Protein AF-A0A6C0IBS5-F1 (afdb_monomer_lite)

Foldseek 3Di:
DDDLPPPPPVLLVVLLQLLLVCLVPVVSLVVQLVVLVVCAVVQWDDPPVVRDIDHHDDPVSSVSSNVSSPNSNVVNNVVVVVVVD

Secondary structure (DSSP, 8-state):
---S-SSHHHHHHHHHHHHHHHTT-HHHHHHHHHHHHHHHHHTEEEEGGGTEEEE---HHHHHHHHHHHHHHHHHHHHHHHHTT-

Organism: NCBI:txid1070528

Structure (mmCIF, N/CA/C/O backbone):
data_AF-A0A6C0IBS5-F1
#
_entry.id   AF-A0A6C0IBS5-F1
#
loop_
_atom_site.group_PDB
_atom_site.id
_atom_site.type_symbol
_atom_site.label_atom_id
_atom_site.label_alt_id
_atom_site.label_comp_id
_atom_site.label_asym_id
_atom_site.label_entity_id
_atom_site.label_seq_id
_atom_site.pdbx_PDB_ins_code
_atom_site.Cartn_x
_atom_site.Cartn_y
_atom_site.Cartn_z
_atom_site.occupancy
_atom_site.B_iso_or_equiv
_atom_site.auth_seq_id
_atom_site.auth_comp_id
_atom_site.auth_asym_id
_atom_site.auth_atom_id
_atom_site.pdbx_PDB_model_num
ATOM 1 N N . MET A 1 1 ? -0.80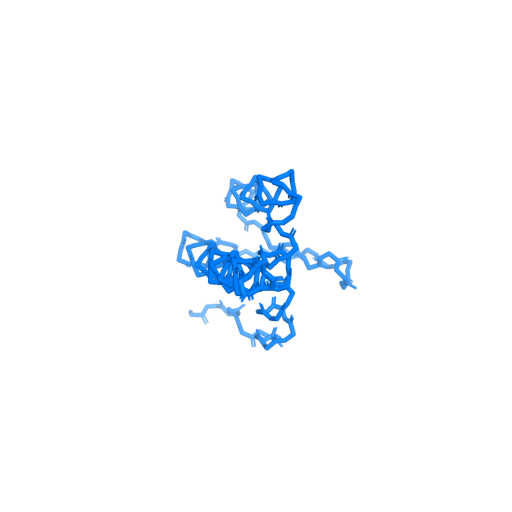9 0.264 23.280 1.00 36.66 1 MET A N 1
ATOM 2 C CA . MET A 1 1 ? 0.137 -0.012 22.173 1.00 36.66 1 MET A CA 1
ATOM 3 C C . MET A 1 1 ? -0.310 -1.280 21.450 1.00 36.66 1 MET A C 1
ATOM 5 O O . MET A 1 1 ? 0.255 -2.344 21.654 1.00 36.66 1 MET A O 1
ATOM 9 N N . GLY A 1 2 ? -1.423 -1.201 20.717 1.00 40.81 2 GLY A N 1
ATOM 10 C CA . GLY A 1 2 ? -2.160 -2.385 20.272 1.00 40.81 2 GLY A CA 1
ATOM 11 C C . GLY A 1 2 ? -1.639 -2.972 18.962 1.00 40.81 2 GLY A C 1
ATOM 12 O O . GLY A 1 2 ? -1.662 -2.295 17.947 1.00 40.81 2 GLY A O 1
ATOM 13 N N . VAL A 1 3 ? -1.227 -4.243 18.994 1.00 47.84 3 VAL A N 1
ATOM 14 C CA . VAL A 1 3 ? -1.390 -5.240 17.914 1.00 47.84 3 VAL A CA 1
ATOM 15 C C . VAL A 1 3 ? -0.997 -4.780 16.496 1.00 47.84 3 VAL A C 1
ATOM 17 O O . VAL A 1 3 ? -1.669 -5.141 15.538 1.00 47.84 3 VAL A O 1
ATOM 20 N N . ILE A 1 4 ? 0.059 -3.985 16.299 1.00 53.62 4 ILE A N 1
ATOM 21 C CA . ILE A 1 4 ? 0.534 -3.612 14.944 1.00 53.62 4 ILE A CA 1
ATOM 22 C C . ILE A 1 4 ? 1.219 -4.808 14.239 1.00 53.62 4 ILE A C 1
ATOM 24 O O . ILE A 1 4 ? 1.271 -4.854 13.014 1.00 53.62 4 ILE A O 1
ATOM 28 N N . TYR A 1 5 ? 1.674 -5.812 14.995 1.00 52.34 5 TYR A N 1
ATOM 29 C CA . TYR A 1 5 ? 2.765 -6.705 14.583 1.00 52.34 5 TYR A CA 1
ATOM 30 C C . TYR A 1 5 ? 2.462 -8.203 14.674 1.00 52.34 5 TYR A C 1
ATOM 32 O O . TYR A 1 5 ? 3.377 -8.983 14.891 1.00 52.34 5 TYR A O 1
ATOM 40 N N . ASP A 1 6 ? 1.213 -8.647 14.542 1.00 55.84 6 ASP A N 1
ATOM 41 C CA . ASP A 1 6 ? 0.951 -10.083 14.744 1.00 55.84 6 ASP A CA 1
ATOM 42 C C . ASP A 1 6 ? 1.507 -10.963 13.604 1.00 55.84 6 ASP A C 1
ATOM 44 O O . ASP A 1 6 ? 1.728 -12.151 13.816 1.00 55.84 6 ASP A O 1
ATOM 48 N N . LYS A 1 7 ? 1.772 -10.383 12.416 1.00 60.56 7 LYS A N 1
ATOM 49 C CA . LYS A 1 7 ? 2.432 -11.030 11.255 1.00 60.56 7 LYS A CA 1
ATOM 50 C C . LYS A 1 7 ? 3.146 -10.008 10.344 1.00 60.56 7 LYS A C 1
ATOM 52 O O . LYS A 1 7 ? 2.661 -9.720 9.245 1.00 60.56 7 LYS A O 1
ATOM 57 N N . PRO A 1 8 ? 4.240 -9.373 10.794 1.00 66.25 8 PRO A N 1
ATOM 58 C CA . PRO A 1 8 ? 4.765 -8.187 10.134 1.00 66.25 8 PRO A CA 1
ATOM 59 C C . PRO A 1 8 ? 5.430 -8.483 8.788 1.00 66.25 8 PRO A C 1
ATOM 61 O O . PRO A 1 8 ? 5.263 -7.695 7.864 1.00 66.25 8 PRO A O 1
ATOM 64 N N . GLU A 1 9 ? 6.122 -9.608 8.619 1.00 73.31 9 GLU A N 1
ATOM 65 C CA . GLU A 1 9 ? 6.972 -9.843 7.447 1.00 73.31 9 GLU A CA 1
ATOM 66 C C . GLU A 1 9 ? 6.158 -10.211 6.208 1.00 73.31 9 GLU A C 1
ATOM 68 O O . GLU A 1 9 ? 6.262 -9.540 5.185 1.00 73.31 9 GLU A O 1
ATOM 73 N N . ILE A 1 10 ? 5.301 -11.235 6.292 1.00 79.44 10 ILE A N 1
ATOM 74 C CA . ILE A 1 10 ? 4.495 -11.691 5.145 1.00 79.44 10 ILE A CA 1
ATOM 75 C C . ILE A 1 10 ? 3.549 -10.580 4.686 1.00 79.44 10 ILE A C 1
ATOM 77 O O . ILE A 1 10 ? 3.422 -10.324 3.490 1.00 79.44 10 ILE A O 1
ATOM 81 N N . TYR A 1 11 ? 2.924 -9.873 5.631 1.00 80.31 11 TYR A N 1
ATOM 82 C CA . TYR A 1 11 ? 2.035 -8.764 5.303 1.00 80.31 11 TYR A CA 1
ATOM 83 C C . TYR A 1 11 ? 2.802 -7.623 4.626 1.00 80.31 11 TYR A C 1
ATOM 85 O O . TYR A 1 11 ? 2.343 -7.101 3.614 1.00 80.31 11 TYR A O 1
ATOM 93 N N . THR A 1 12 ? 4.000 -7.285 5.108 1.00 88.12 12 THR A N 1
ATOM 94 C CA . THR A 1 12 ? 4.874 -6.287 4.467 1.00 88.12 12 THR A CA 1
ATOM 95 C C . THR A 1 12 ? 5.291 -6.715 3.059 1.00 88.12 12 THR A C 1
ATOM 97 O O . THR A 1 12 ? 5.180 -5.933 2.115 1.00 88.12 12 THR A O 1
ATOM 100 N N . LEU A 1 13 ? 5.698 -7.976 2.881 1.00 90.31 13 LEU A N 1
ATOM 101 C CA . LEU A 1 13 ? 6.074 -8.528 1.576 1.00 90.31 13 LEU A CA 1
ATOM 102 C C . LEU A 1 13 ? 4.920 -8.476 0.575 1.00 90.31 13 LEU A C 1
ATOM 104 O O . LEU A 1 13 ? 5.147 -8.184 -0.595 1.00 90.31 13 LEU A O 1
ATOM 108 N N . ILE A 1 14 ? 3.684 -8.698 1.025 1.00 91.06 14 ILE A N 1
ATOM 109 C CA . ILE A 1 14 ? 2.491 -8.546 0.189 1.00 91.06 14 ILE A CA 1
ATOM 110 C C . ILE A 1 14 ? 2.352 -7.095 -0.295 1.00 91.06 14 ILE A C 1
ATOM 112 O O . ILE A 1 14 ? 2.165 -6.880 -1.490 1.00 91.06 14 ILE A O 1
ATOM 116 N N . HIS A 1 15 ? 2.483 -6.092 0.581 1.00 93.31 15 HIS A N 1
ATOM 117 C CA . HIS A 1 15 ? 2.369 -4.678 0.187 1.00 93.31 15 HIS A CA 1
ATOM 118 C C . HIS A 1 15 ? 3.460 -4.274 -0.802 1.00 93.31 15 HIS A C 1
ATOM 120 O O . HIS A 1 15 ? 3.163 -3.672 -1.836 1.00 93.31 15 HIS A O 1
ATOM 126 N N . ILE A 1 16 ? 4.703 -4.671 -0.523 1.00 95.88 16 ILE A N 1
ATOM 127 C CA . ILE A 1 16 ? 5.837 -4.457 -1.425 1.00 95.88 16 ILE A CA 1
ATOM 128 C C . ILE A 1 16 ? 5.584 -5.164 -2.765 1.00 95.88 16 ILE A C 1
ATOM 130 O O . ILE A 1 16 ? 5.767 -4.563 -3.820 1.00 95.88 16 ILE A O 1
ATOM 134 N N . GLY A 1 17 ? 5.107 -6.409 -2.753 1.00 95.94 17 GLY A N 1
ATOM 135 C CA . GLY A 1 17 ? 4.799 -7.181 -3.958 1.00 95.94 17 GLY A CA 1
ATOM 136 C C . GLY A 1 17 ? 3.707 -6.538 -4.816 1.00 95.94 17 GLY A C 1
ATOM 137 O O . GLY A 1 17 ? 3.888 -6.366 -6.020 1.00 95.94 17 GLY A O 1
ATOM 138 N N . PHE A 1 18 ? 2.598 -6.105 -4.210 1.00 95.88 18 PHE A N 1
ATOM 139 C CA . PHE A 1 18 ? 1.545 -5.376 -4.922 1.00 95.88 18 PHE A CA 1
ATOM 140 C C . PHE A 1 18 ? 2.042 -4.038 -5.474 1.00 95.88 18 PHE A C 1
ATOM 142 O O . PHE A 1 18 ? 1.727 -3.691 -6.614 1.00 95.88 18 PHE A O 1
ATOM 149 N N . GLY A 1 19 ? 2.855 -3.312 -4.703 1.00 97.25 19 GLY A N 1
ATOM 150 C CA . GLY A 1 19 ? 3.539 -2.111 -5.167 1.00 97.25 19 GLY A CA 1
ATOM 151 C C . GLY A 1 19 ? 4.385 -2.384 -6.408 1.00 97.25 19 GLY A C 1
ATOM 152 O O . GLY A 1 19 ? 4.232 -1.705 -7.424 1.00 97.25 19 GLY A O 1
ATOM 153 N N . PHE A 1 20 ? 5.221 -3.423 -6.352 1.00 98.25 20 PHE A N 1
ATOM 154 C CA . PHE A 1 20 ? 6.078 -3.857 -7.454 1.00 98.25 20 PHE A CA 1
ATOM 155 C C . PHE A 1 20 ? 5.259 -4.157 -8.710 1.00 98.25 20 PHE A C 1
ATOM 157 O O . PHE A 1 20 ? 5.520 -3.572 -9.760 1.00 98.25 20 PHE A O 1
ATOM 164 N N . LEU A 1 21 ? 4.206 -4.974 -8.603 1.00 97.75 21 LEU A N 1
ATOM 165 C CA . LEU A 1 21 ? 3.292 -5.254 -9.719 1.00 97.75 21 LEU A CA 1
ATOM 166 C C . LEU A 1 21 ? 2.602 -3.982 -10.245 1.00 97.75 21 LEU A C 1
ATOM 168 O O . LEU A 1 21 ? 2.372 -3.848 -11.451 1.00 97.75 21 LEU A O 1
ATOM 172 N N . GLY A 1 22 ? 2.350 -3.006 -9.370 1.00 97.50 22 GLY A N 1
ATOM 173 C CA . GLY A 1 22 ? 1.844 -1.679 -9.716 1.00 97.50 22 GLY A CA 1
ATOM 174 C C . GLY A 1 22 ? 2.707 -0.919 -10.733 1.00 97.50 22 GLY A C 1
ATOM 175 O O . GLY A 1 22 ? 2.189 -0.071 -11.462 1.00 97.50 22 GLY A O 1
ATOM 176 N N . ALA A 1 23 ? 3.999 -1.242 -10.867 1.00 97.25 23 ALA A N 1
ATOM 177 C CA . ALA A 1 23 ? 4.875 -0.635 -11.874 1.00 97.25 23 ALA A CA 1
ATOM 178 C C . ALA A 1 23 ? 4.520 -1.030 -13.325 1.00 97.25 23 ALA A C 1
ATOM 180 O O . ALA A 1 23 ? 4.869 -0.299 -14.270 1.00 97.25 23 ALA A O 1
ATOM 181 N N . TRP A 1 24 ? 3.803 -2.146 -13.500 1.00 97.44 24 TRP A N 1
ATOM 182 C CA . TRP A 1 24 ? 3.220 -2.600 -14.768 1.00 97.44 24 TRP A CA 1
ATOM 183 C C . TRP A 1 24 ? 1.719 -2.323 -14.843 1.00 97.44 24 TRP A C 1
ATOM 185 O O . TRP A 1 24 ? 1.226 -1.953 -15.906 1.00 97.44 24 TRP A O 1
ATOM 195 N N . TYR A 1 25 ? 1.015 -2.429 -13.717 1.00 97.12 25 TYR A N 1
ATOM 196 C CA . TYR A 1 25 ? -0.440 -2.351 -13.649 1.00 97.12 25 TYR A CA 1
ATOM 197 C C . TYR A 1 25 ? -0.891 -1.263 -12.666 1.00 97.12 25 TYR A C 1
ATOM 199 O O . TYR A 1 25 ? -1.157 -1.538 -11.500 1.00 97.12 25 TYR A O 1
ATOM 207 N N . LEU A 1 26 ? -1.012 -0.013 -13.127 1.00 95.62 26 LEU A N 1
ATOM 208 C CA . LEU A 1 26 ? -1.336 1.132 -12.254 1.00 95.62 26 LEU A CA 1
ATOM 209 C C . LEU A 1 26 ? -2.654 0.982 -11.478 1.00 95.62 26 LEU A C 1
ATOM 211 O O . LEU A 1 26 ? -2.788 1.536 -10.390 1.00 95.62 26 LEU A O 1
ATOM 215 N N . TRP A 1 27 ? -3.610 0.209 -11.994 1.00 96.75 27 TRP A N 1
ATOM 216 C CA . TRP A 1 27 ? -4.854 -0.079 -11.281 1.00 96.75 27 TRP A CA 1
ATOM 217 C C . TRP A 1 27 ? -4.616 -0.837 -9.962 1.00 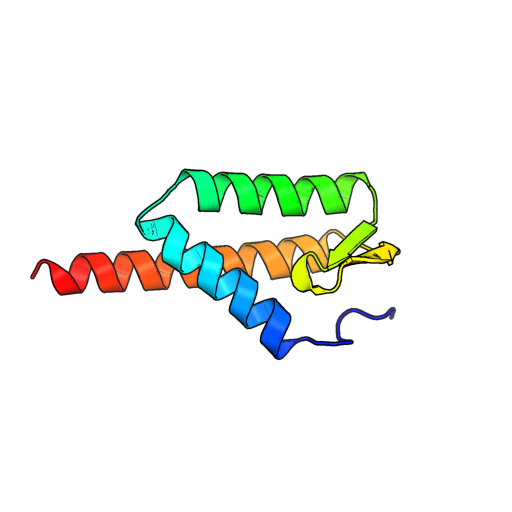96.75 27 TRP A C 1
ATOM 219 O O . TRP A 1 27 ? -5.357 -0.609 -9.010 1.00 96.75 27 TRP A O 1
ATOM 229 N N . LEU A 1 28 ? -3.559 -1.658 -9.857 1.00 95.31 28 LEU A N 1
ATOM 230 C CA . LEU A 1 28 ? -3.157 -2.291 -8.594 1.00 95.31 28 LEU A CA 1
ATOM 231 C C . LEU A 1 28 ? -2.656 -1.252 -7.589 1.00 95.31 28 LEU A C 1
ATOM 233 O O . LEU A 1 28 ? -3.015 -1.318 -6.418 1.00 95.31 28 LEU A O 1
ATOM 237 N N . LEU A 1 29 ? -1.875 -0.266 -8.042 1.00 95.00 29 LEU A N 1
ATOM 238 C CA . LEU A 1 29 ? -1.388 0.814 -7.181 1.00 95.00 29 LEU A CA 1
ATOM 239 C C . LEU A 1 2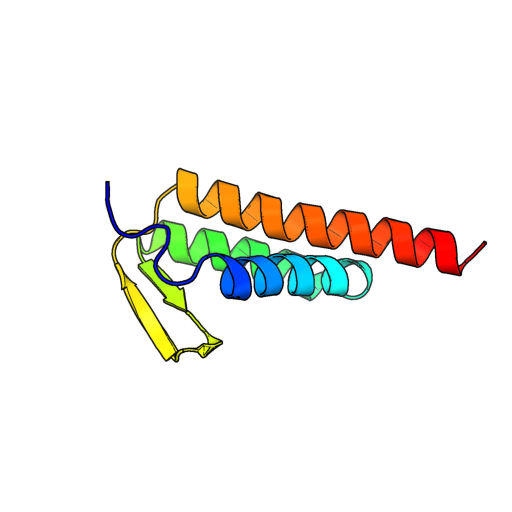9 ? -2.557 1.636 -6.623 1.00 95.00 29 LEU A C 1
ATOM 241 O O . LEU A 1 29 ? -2.661 1.813 -5.410 1.00 95.00 29 LEU A O 1
ATOM 245 N N . TYR A 1 30 ? -3.464 2.096 -7.490 1.00 96.31 30 TYR A N 1
ATOM 246 C CA . TYR A 1 30 ? -4.641 2.854 -7.057 1.00 96.31 30 TYR A CA 1
ATOM 247 C C . TYR A 1 30 ? -5.574 2.022 -6.175 1.00 96.31 30 TYR A C 1
ATOM 249 O O . TYR A 1 30 ? -6.064 2.527 -5.167 1.00 96.31 30 TYR A O 1
ATOM 257 N N . GLY A 1 31 ? -5.771 0.743 -6.509 1.00 95.56 31 GLY A N 1
ATOM 258 C CA . GLY A 1 31 ? -6.554 -0.190 -5.704 1.00 95.56 31 GLY A CA 1
ATOM 259 C C . GLY A 1 31 ? -5.986 -0.358 -4.297 1.00 95.56 31 GLY A C 1
ATOM 260 O O . GLY A 1 31 ? -6.731 -0.260 -3.326 1.00 95.56 31 GLY A O 1
ATOM 261 N N . MET A 1 32 ? -4.666 -0.520 -4.165 1.00 95.00 32 MET A N 1
ATOM 262 C CA . MET A 1 32 ? -4.008 -0.620 -2.859 1.00 95.00 32 MET A CA 1
ATOM 263 C C . MET A 1 32 ? -4.121 0.671 -2.051 1.00 95.00 32 MET A C 1
ATOM 265 O O . MET A 1 32 ? -4.399 0.610 -0.856 1.00 95.00 32 MET A O 1
ATOM 269 N N . ILE A 1 33 ? -3.959 1.836 -2.682 1.00 96.25 33 ILE A N 1
ATOM 270 C CA . ILE A 1 33 ? -4.141 3.127 -2.004 1.00 96.25 33 ILE A CA 1
ATOM 271 C C . ILE A 1 33 ? -5.579 3.246 -1.481 1.00 96.25 33 ILE A C 1
ATOM 273 O O . ILE A 1 33 ? -5.781 3.484 -0.290 1.00 96.25 33 ILE A O 1
ATOM 277 N N . ALA A 1 34 ? -6.576 3.014 -2.339 1.00 96.81 34 ALA A N 1
ATOM 278 C CA . ALA A 1 34 ? -7.986 3.060 -1.957 1.00 96.81 34 ALA A CA 1
ATOM 279 C C . ALA A 1 34 ? -8.309 2.064 -0.830 1.00 96.81 34 ALA A C 1
ATOM 281 O O . ALA A 1 34 ? -9.012 2.406 0.118 1.00 96.81 34 ALA A O 1
ATOM 282 N N . TYR A 1 35 ? -7.741 0.859 -0.889 1.00 93.81 35 TYR A N 1
ATOM 283 C CA . TYR A 1 35 ? -7.895 -0.178 0.127 1.00 93.81 35 TYR A CA 1
ATOM 284 C C . TYR A 1 35 ? -7.350 0.236 1.504 1.00 93.81 35 TYR A C 1
ATOM 286 O O . TYR A 1 35 ? -7.994 -0.029 2.521 1.00 93.81 35 TYR A O 1
ATOM 294 N N . GLN A 1 36 ? -6.198 0.914 1.567 1.00 94.88 36 GLN A N 1
ATOM 295 C CA . GLN A 1 36 ? -5.660 1.420 2.837 1.00 94.88 36 GLN A CA 1
ATOM 296 C C . GLN A 1 36 ? -6.522 2.555 3.410 1.00 94.88 36 GLN A C 1
ATOM 298 O O . GLN A 1 36 ? -6.825 2.560 4.603 1.00 94.88 36 GLN A O 1
ATOM 303 N N . PHE A 1 37 ? -6.994 3.478 2.567 1.00 96.12 37 PHE A N 1
ATOM 304 C CA . PHE A 1 37 ? -7.909 4.536 3.010 1.00 96.12 37 PHE A CA 1
ATOM 305 C C . PHE A 1 37 ? -9.258 3.987 3.481 1.00 96.12 37 PHE A C 1
ATOM 307 O O . PHE A 1 37 ? -9.791 4.445 4.489 1.00 96.12 37 PHE A O 1
ATOM 314 N N . PHE A 1 38 ? -9.796 2.975 2.803 1.00 96.06 38 PHE A N 1
ATOM 315 C CA . PHE A 1 38 ? -11.044 2.333 3.201 1.00 96.06 38 PHE A CA 1
ATOM 316 C C . PHE A 1 38 ? -10.934 1.672 4.583 1.00 96.06 38 PHE A C 1
ATOM 318 O O . PHE A 1 38 ? -11.801 1.858 5.435 1.00 96.06 38 PHE A O 1
ATOM 325 N N . GLN A 1 39 ? -9.824 0.979 4.851 1.00 94.44 39 GLN A N 1
ATOM 326 C CA . GLN A 1 39 ? -9.510 0.456 6.184 1.00 94.44 39 GLN A CA 1
ATOM 327 C C . GLN A 1 39 ? -9.430 1.559 7.242 1.00 94.44 39 GLN A C 1
ATOM 329 O O . GLN A 1 39 ? -9.862 1.370 8.378 1.00 94.44 39 GLN A O 1
ATOM 334 N N . LEU A 1 40 ? -8.858 2.717 6.897 1.00 95.44 40 LEU A N 1
ATOM 335 C CA . LEU A 1 40 ? -8.732 3.850 7.817 1.00 95.44 40 LEU A CA 1
ATOM 336 C C . LEU A 1 40 ? -10.094 4.439 8.175 1.00 95.44 40 LEU A C 1
ATOM 338 O O . LEU A 1 40 ? -10.379 4.608 9.356 1.00 95.44 40 LEU A O 1
ATOM 342 N N . ILE A 1 41 ? -10.949 4.675 7.177 1.00 96.88 41 ILE A N 1
ATOM 343 C CA . ILE A 1 41 ? -12.311 5.193 7.374 1.00 96.88 41 ILE A CA 1
ATOM 344 C C . ILE A 1 41 ? -13.121 4.267 8.285 1.00 96.88 41 ILE A C 1
ATOM 346 O O . ILE A 1 41 ? -13.851 4.732 9.155 1.00 96.88 41 ILE A O 1
ATOM 350 N N . LEU A 1 42 ? -12.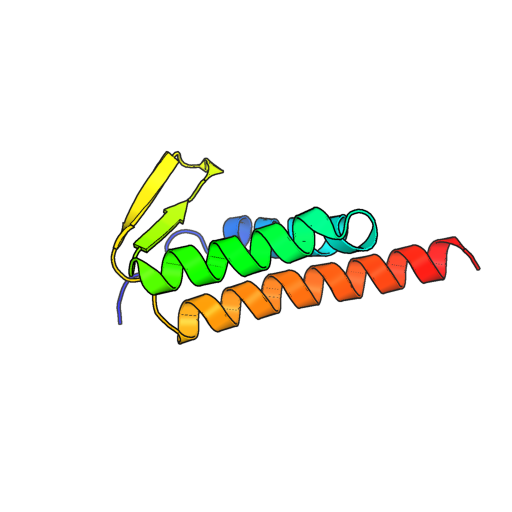977 2.954 8.106 1.00 95.25 42 LEU A N 1
ATOM 351 C CA . LEU A 1 42 ? -13.689 1.972 8.918 1.00 95.25 42 LEU A CA 1
ATOM 352 C C . LEU A 1 42 ? -13.056 1.734 10.293 1.00 95.25 42 LEU A C 1
ATOM 354 O O . LEU A 1 42 ? -13.669 1.076 11.130 1.00 95.25 42 LEU A O 1
ATOM 358 N N . GLY A 1 43 ? -11.827 2.204 10.528 1.00 94.06 43 GLY A N 1
ATOM 359 C CA . GLY A 1 43 ? -11.057 1.860 11.724 1.00 94.06 43 GLY A CA 1
ATOM 360 C C . GLY A 1 43 ? -10.725 0.364 11.825 1.00 94.06 43 GLY A C 1
ATOM 361 O O . GLY A 1 43 ? -10.390 -0.122 12.909 1.00 94.06 43 GLY A O 1
ATOM 362 N N . LYS A 1 44 ? -10.805 -0.378 10.710 1.00 92.31 44 LYS A N 1
ATOM 363 C CA . LYS A 1 44 ? -10.625 -1.837 10.642 1.00 92.31 44 LYS A CA 1
ATOM 364 C C . LYS A 1 44 ? -9.442 -2.213 9.771 1.00 92.31 44 LYS A C 1
ATOM 366 O O . LYS A 1 44 ? -9.115 -1.524 8.815 1.00 92.31 44 LYS A O 1
ATOM 371 N N . ARG A 1 45 ? -8.820 -3.341 10.087 1.00 89.44 45 ARG A N 1
ATOM 372 C CA . ARG A 1 45 ? -7.718 -3.943 9.343 1.00 89.44 45 ARG A CA 1
ATOM 373 C C . ARG A 1 45 ? -8.194 -5.229 8.698 1.00 89.44 45 ARG A C 1
ATOM 375 O O . ARG A 1 45 ? -8.675 -6.133 9.383 1.00 89.44 45 ARG A O 1
ATOM 382 N N . PHE A 1 46 ? -8.065 -5.292 7.384 1.00 87.56 46 PHE A N 1
ATOM 383 C CA . PHE A 1 46 ? -8.432 -6.441 6.577 1.00 87.56 46 PHE A CA 1
ATOM 384 C C . PHE A 1 46 ? -7.176 -7.256 6.274 1.00 87.56 46 PHE A C 1
ATOM 386 O O . PHE A 1 46 ? -6.210 -6.763 5.693 1.00 87.56 46 PHE A O 1
ATOM 393 N N . PHE A 1 47 ? -7.198 -8.530 6.639 1.00 82.31 47 PHE A N 1
ATOM 394 C CA . PHE A 1 47 ? -6.163 -9.492 6.289 1.00 82.31 47 PHE A CA 1
ATOM 395 C C . PHE A 1 47 ? -6.722 -10.377 5.178 1.00 82.31 47 PHE A C 1
ATOM 397 O O . PHE A 1 47 ? -7.194 -11.479 5.442 1.00 82.31 47 PHE A O 1
ATOM 404 N N . PHE A 1 48 ? -6.725 -9.867 3.940 1.00 73.19 48 PHE A N 1
ATOM 405 C CA . PHE A 1 48 ? -7.407 -10.491 2.794 1.00 73.19 48 PHE A CA 1
ATOM 406 C C . PHE A 1 48 ? -7.070 -11.983 2.622 1.00 73.19 48 PHE A C 1
ATOM 408 O O . PHE A 1 48 ? -7.967 -12.802 2.460 1.00 73.19 48 PHE A O 1
ATOM 415 N N . PHE A 1 49 ? -5.792 -12.348 2.749 1.00 72.50 49 PHE A N 1
ATOM 416 C CA . PHE A 1 49 ? -5.324 -13.735 2.618 1.00 72.50 49 PHE A CA 1
ATOM 417 C C . PHE A 1 49 ? -5.673 -14.636 3.803 1.00 72.50 49 PHE A C 1
ATOM 419 O O . PHE A 1 49 ? -5.639 -15.854 3.681 1.00 72.50 49 PHE A O 1
ATOM 426 N N . GLU A 1 50 ? -6.002 -14.047 4.948 1.00 74.31 50 GLU A N 1
ATOM 427 C CA . GLU A 1 50 ? -6.402 -14.783 6.146 1.00 74.31 50 GLU A CA 1
ATOM 428 C C . GLU A 1 50 ? -7.923 -14.834 6.298 1.00 74.31 50 GLU A C 1
ATOM 430 O O . GLU A 1 50 ? -8.424 -15.572 7.138 1.00 74.31 50 GLU A O 1
ATOM 435 N N . GLY A 1 51 ? -8.664 -14.037 5.520 1.00 83.06 51 GLY A N 1
ATOM 436 C CA . GLY A 1 51 ? -10.109 -13.884 5.679 1.00 83.06 51 GLY A CA 1
ATOM 437 C C . GLY A 1 51 ? -10.507 -13.253 7.018 1.00 83.06 51 GLY A C 1
ATOM 438 O O . GLY A 1 51 ? -11.644 -13.414 7.455 1.00 83.06 51 GLY A O 1
ATOM 439 N N . VAL A 1 52 ? -9.586 -12.549 7.689 1.00 85.00 52 VAL A N 1
ATOM 440 C CA . VAL A 1 52 ? -9.812 -11.978 9.026 1.00 85.00 52 VAL A CA 1
ATOM 441 C C . VAL A 1 52 ? -9.957 -10.463 8.949 1.00 85.00 52 VAL A C 1
ATOM 443 O O . VAL A 1 52 ? -9.182 -9.773 8.283 1.00 85.00 52 VAL A O 1
ATOM 446 N N . VAL A 1 53 ? -10.923 -9.934 9.699 1.00 88.19 53 VAL A N 1
ATOM 447 C CA . VAL A 1 53 ? -11.080 -8.499 9.956 1.00 88.19 53 VAL A CA 1
ATOM 448 C C . VAL A 1 53 ? -10.790 -8.241 11.428 1.00 88.19 53 VAL A C 1
ATOM 450 O O . VAL A 1 53 ? -11.366 -8.899 12.291 1.00 88.19 53 VAL A O 1
ATOM 453 N N . ARG A 1 54 ? -9.897 -7.297 11.728 1.00 87.31 54 ARG A N 1
ATOM 454 C CA . ARG A 1 54 ? -9.557 -6.902 13.103 1.00 87.31 54 ARG A CA 1
ATOM 455 C C . ARG A 1 54 ? -9.801 -5.414 13.290 1.00 87.31 54 ARG A C 1
ATOM 457 O O . ARG A 1 54 ? -9.534 -4.637 12.379 1.00 87.31 54 ARG A O 1
ATOM 464 N N . ASP A 1 55 ? -10.244 -5.001 14.466 1.00 89.19 55 ASP A N 1
ATOM 465 C CA . ASP A 1 55 ? -10.343 -3.576 14.778 1.00 89.19 55 ASP A CA 1
ATOM 466 C C . ASP A 1 55 ? -8.953 -2.956 15.033 1.00 89.19 55 ASP A C 1
ATOM 468 O O . ASP A 1 55 ? -7.932 -3.649 15.177 1.00 89.19 55 ASP A O 1
ATOM 472 N N . GLY A 1 56 ? -8.913 -1.624 15.062 1.00 86.94 56 GLY A N 1
ATOM 473 C CA . GLY A 1 56 ? -7.728 -0.856 15.439 1.00 86.94 56 GLY A CA 1
ATOM 474 C C . GLY A 1 56 ? -6.820 -0.497 14.268 1.00 86.94 56 GLY A C 1
ATOM 475 O O . GLY A 1 56 ? -5.601 -0.622 14.386 1.00 86.94 56 GLY A O 1
ATOM 476 N N . ASN A 1 57 ? -7.387 -0.070 13.134 1.00 92.00 57 ASN A N 1
ATOM 477 C CA . ASN A 1 57 ? -6.588 0.664 12.153 1.00 92.00 57 ASN A CA 1
ATOM 478 C C . ASN A 1 57 ? -6.316 2.096 12.639 1.00 92.00 57 ASN A C 1
ATOM 480 O O . ASN A 1 57 ? -7.134 2.681 13.346 1.00 92.00 57 ASN A O 1
ATOM 484 N N . SER A 1 58 ? -5.181 2.662 12.240 1.00 92.94 58 SER A N 1
ATOM 485 C CA . SER A 1 58 ? -4.793 4.032 12.578 1.00 92.94 58 SER A CA 1
ATOM 486 C C . SER A 1 58 ? -4.124 4.728 11.395 1.00 92.94 58 SER A C 1
ATOM 488 O O . SER A 1 58 ? -3.772 4.089 10.393 1.00 92.94 58 SER A O 1
ATOM 490 N N . ILE A 1 59 ? -3.946 6.046 11.505 1.00 94.12 59 ILE A N 1
ATOM 491 C CA . ILE A 1 59 ? -3.243 6.843 10.492 1.00 94.12 59 ILE A CA 1
ATOM 492 C C . ILE A 1 59 ? -1.794 6.365 10.371 1.00 94.12 59 ILE A C 1
ATOM 494 O O . ILE A 1 59 ? -1.306 6.190 9.259 1.00 94.12 59 ILE A O 1
ATOM 498 N N . GLU A 1 60 ? -1.128 6.082 11.491 1.00 93.12 60 GLU A N 1
ATOM 499 C CA . GLU A 1 60 ? 0.258 5.608 11.526 1.00 93.12 60 GLU A CA 1
ATOM 500 C C . GLU A 1 60 ? 0.394 4.259 10.817 1.00 93.12 60 GLU A C 1
ATOM 502 O O . GLU A 1 60 ? 1.270 4.093 9.970 1.00 93.12 60 GLU A O 1
ATOM 507 N N . HIS A 1 61 ? -0.506 3.310 11.100 1.00 89.75 61 HIS A N 1
ATOM 508 C CA . HIS A 1 61 ? -0.519 2.024 10.403 1.00 89.75 61 HIS A CA 1
ATOM 509 C C . HIS A 1 61 ? -0.750 2.214 8.897 1.00 89.75 61 HIS A C 1
ATOM 511 O O . HIS A 1 61 ? -0.002 1.678 8.083 1.00 89.75 61 HIS A O 1
ATOM 517 N N . THR A 1 62 ? -1.741 3.025 8.522 1.00 93.75 62 THR A N 1
ATOM 518 C CA . THR A 1 62 ? -2.058 3.328 7.118 1.00 93.75 62 THR A CA 1
ATOM 519 C C . THR A 1 62 ? -0.854 3.943 6.395 1.00 93.75 62 THR A C 1
ATOM 521 O O . THR A 1 62 ? -0.522 3.520 5.289 1.00 93.75 62 THR A O 1
ATOM 524 N N . ALA A 1 63 ? -0.151 4.887 7.027 1.00 95.12 63 ALA A N 1
ATOM 525 C CA . ALA A 1 63 ? 1.048 5.513 6.478 1.00 95.12 63 ALA A CA 1
ATOM 526 C C . ALA A 1 63 ? 2.170 4.493 6.241 1.00 95.12 63 ALA A C 1
ATOM 528 O O . ALA A 1 63 ? 2.746 4.468 5.153 1.00 95.12 63 ALA A O 1
ATOM 529 N N . VAL A 1 64 ? 2.430 3.607 7.208 1.00 93.56 64 VAL A N 1
ATOM 530 C CA . VAL A 1 64 ? 3.409 2.517 7.058 1.00 93.56 64 VAL A CA 1
ATOM 531 C C . VAL A 1 64 ? 3.055 1.631 5.858 1.00 93.56 64 VAL A C 1
ATOM 533 O O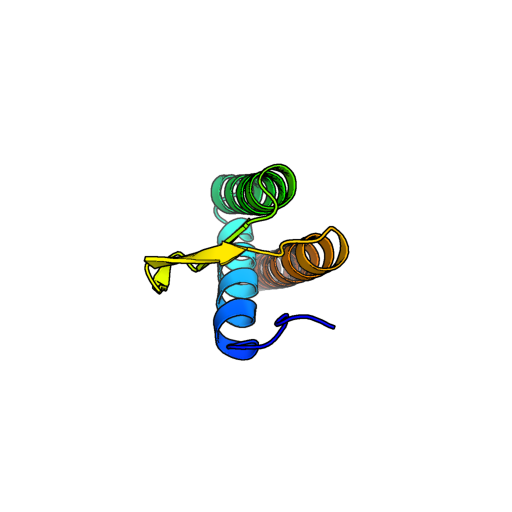 . VAL A 1 64 ? 3.912 1.368 5.016 1.00 93.56 64 VAL A O 1
ATOM 536 N N . LYS A 1 65 ? 1.785 1.237 5.704 1.00 93.38 65 LYS A N 1
ATOM 537 C CA . LYS A 1 65 ? 1.349 0.391 4.578 1.00 93.38 65 LYS A CA 1
ATOM 538 C C . LYS A 1 65 ? 1.423 1.081 3.227 1.00 93.38 65 LYS A C 1
ATOM 540 O O . LYS A 1 65 ? 1.790 0.444 2.242 1.00 93.38 65 LYS A O 1
A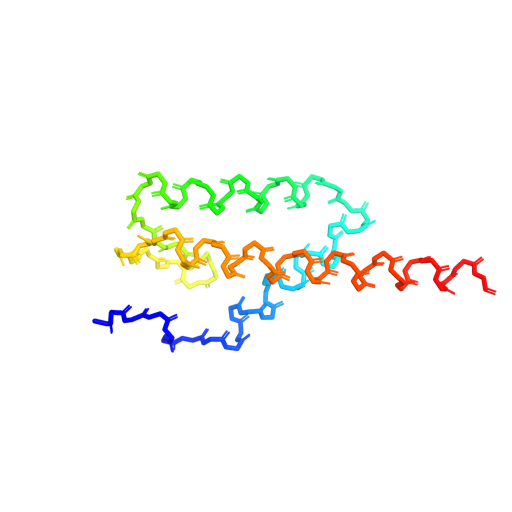TOM 545 N N . LEU A 1 66 ? 1.153 2.380 3.164 1.00 95.94 66 LEU A N 1
ATOM 546 C CA . LEU A 1 66 ? 1.369 3.149 1.941 1.00 95.94 66 LEU A CA 1
ATOM 547 C C . LEU A 1 66 ? 2.858 3.225 1.583 1.00 95.94 66 LEU A C 1
ATOM 549 O O . LEU A 1 66 ? 3.200 3.024 0.420 1.00 95.94 66 LEU A O 1
ATOM 553 N N . VAL A 1 67 ? 3.747 3.443 2.559 1.00 96.69 67 VAL A N 1
ATOM 554 C CA . VAL A 1 67 ? 5.202 3.434 2.329 1.00 96.69 67 VAL A CA 1
ATOM 555 C C . VAL A 1 67 ? 5.662 2.090 1.766 1.00 96.69 67 VAL A C 1
ATOM 557 O O . VAL A 1 67 ? 6.373 2.076 0.767 1.00 96.69 67 VAL A O 1
ATOM 560 N N . GLU A 1 68 ? 5.218 0.966 2.331 1.00 96.06 68 GLU A N 1
ATOM 561 C CA . GLU A 1 68 ? 5.546 -0.375 1.820 1.00 96.06 68 GLU A CA 1
ATOM 562 C C . GLU A 1 68 ? 5.128 -0.553 0.347 1.00 96.06 68 GLU A C 1
ATOM 564 O O . GLU A 1 68 ? 5.917 -1.024 -0.477 1.00 96.06 68 GLU A O 1
ATOM 569 N N . VAL A 1 69 ? 3.917 -0.106 -0.015 1.00 97.19 69 VAL A N 1
ATOM 570 C CA . VAL A 1 69 ? 3.427 -0.125 -1.406 1.00 97.19 69 VAL A CA 1
ATOM 571 C C . VAL A 1 69 ? 4.282 0.770 -2.311 1.00 97.19 69 VAL A C 1
ATOM 573 O O . VAL A 1 69 ? 4.660 0.356 -3.409 1.00 97.19 69 VAL A O 1
ATOM 576 N N . PHE A 1 70 ? 4.628 1.984 -1.873 1.00 97.94 70 PHE A N 1
ATOM 577 C CA . PHE A 1 70 ? 5.454 2.901 -2.664 1.00 97.94 70 PHE A CA 1
ATOM 578 C C . PHE A 1 70 ? 6.890 2.402 -2.843 1.00 97.94 70 PHE A C 1
ATOM 580 O O . PHE A 1 70 ? 7.439 2.539 -3.937 1.00 97.94 70 PHE A O 1
ATOM 587 N N . VAL A 1 71 ? 7.480 1.778 -1.820 1.00 98.00 71 VAL A N 1
ATOM 588 C CA . VAL A 1 71 ? 8.791 1.119 -1.912 1.00 98.00 71 VAL A CA 1
ATOM 589 C C . VAL A 1 71 ? 8.751 0.026 -2.976 1.00 98.00 71 VAL A C 1
ATOM 591 O O . VAL A 1 71 ? 9.579 0.029 -3.887 1.00 98.00 71 VAL A O 1
ATOM 594 N N . GLY A 1 72 ? 7.749 -0.856 -2.928 1.00 98.06 72 GLY A N 1
ATOM 595 C CA . GLY A 1 72 ? 7.543 -1.874 -3.957 1.00 98.06 72 GLY A CA 1
ATOM 596 C C . GLY A 1 72 ? 7.433 -1.283 -5.361 1.00 98.06 72 GLY A C 1
ATOM 597 O O . GLY A 1 72 ? 8.119 -1.723 -6.284 1.00 98.06 72 GLY A O 1
ATOM 598 N N . PHE A 1 73 ? 6.619 -0.238 -5.520 1.00 98.31 73 PHE A N 1
ATOM 599 C CA . PHE A 1 73 ? 6.425 0.444 -6.799 1.00 98.31 73 PHE A CA 1
ATOM 600 C C . PHE A 1 73 ? 7.712 1.066 -7.344 1.00 98.31 73 PHE A C 1
ATOM 602 O O . PHE A 1 73 ? 8.007 0.916 -8.532 1.00 98.31 73 PHE A O 1
ATOM 609 N N . ALA A 1 74 ? 8.502 1.721 -6.491 1.00 98.25 74 ALA A N 1
ATOM 610 C CA . ALA A 1 74 ? 9.790 2.292 -6.869 1.00 98.25 74 ALA A CA 1
ATOM 611 C C . ALA A 1 74 ? 10.768 1.204 -7.343 1.00 98.25 74 ALA A C 1
ATOM 613 O O . ALA A 1 74 ? 11.357 1.343 -8.415 1.00 98.25 74 ALA A O 1
ATOM 614 N N . ILE A 1 75 ? 10.870 0.088 -6.610 1.00 98.06 75 ILE A N 1
ATOM 615 C CA . ILE A 1 75 ? 11.684 -1.072 -7.009 1.00 98.06 75 ILE A CA 1
ATOM 616 C C . ILE A 1 75 ? 11.219 -1.610 -8.370 1.00 98.06 75 ILE A C 1
ATOM 618 O O . ILE A 1 75 ? 12.036 -1.805 -9.268 1.00 98.06 75 ILE A O 1
ATOM 622 N N . GLY A 1 76 ? 9.909 -1.791 -8.564 1.00 98.00 76 GLY A N 1
ATOM 623 C CA . GLY A 1 76 ? 9.347 -2.264 -9.832 1.00 98.00 76 GLY A CA 1
ATOM 624 C C . GLY A 1 76 ? 9.638 -1.325 -11.004 1.00 98.00 76 GLY A C 1
ATOM 625 O O . GLY A 1 76 ? 9.981 -1.775 -12.098 1.00 98.00 76 GLY A O 1
ATOM 626 N N . LYS A 1 77 ? 9.568 -0.006 -10.786 1.00 97.44 77 LYS A N 1
ATOM 627 C CA . LYS A 1 77 ? 9.928 0.999 -11.797 1.00 97.44 77 LYS A CA 1
ATOM 628 C C . LYS A 1 77 ? 11.407 0.946 -12.161 1.00 97.44 77 LYS A C 1
ATOM 630 O O . LYS A 1 77 ? 11.712 0.965 -13.352 1.00 97.44 77 LYS A O 1
ATOM 635 N N . LEU A 1 78 ? 12.294 0.845 -11.170 1.00 97.69 78 LEU A N 1
ATOM 636 C CA . LEU A 1 78 ? 13.735 0.715 -11.390 1.00 97.69 78 LEU A CA 1
ATOM 637 C C . LEU A 1 78 ? 14.064 -0.566 -12.160 1.00 97.69 78 LEU A C 1
ATOM 639 O O . LEU A 1 78 ? 14.770 -0.506 -13.161 1.00 97.69 78 LEU A O 1
ATOM 643 N N . PHE A 1 79 ? 13.487 -1.701 -11.762 1.00 97.31 79 PHE A N 1
ATOM 644 C CA . PHE A 1 79 ? 13.671 -2.976 -12.456 1.00 97.31 79 PHE A CA 1
ATOM 645 C C . PHE A 1 79 ? 13.200 -2.905 -13.913 1.00 97.31 79 PHE A C 1
ATOM 647 O O . PHE A 1 79 ? 13.918 -3.291 -14.834 1.00 97.31 79 PHE A O 1
ATOM 654 N N . ARG A 1 80 ? 12.003 -2.353 -14.141 1.00 94.44 80 ARG A N 1
ATOM 655 C CA . ARG A 1 80 ? 11.445 -2.171 -15.485 1.00 94.44 80 ARG A CA 1
ATOM 656 C C . ARG A 1 80 ? 12.288 -1.232 -16.346 1.00 94.44 80 ARG A C 1
ATOM 658 O O . ARG A 1 80 ? 12.347 -1.434 -17.555 1.00 94.44 80 ARG A O 1
ATOM 665 N N . PHE A 1 81 ? 12.877 -0.196 -15.753 1.00 95.69 81 PHE A N 1
ATOM 666 C CA . PHE A 1 81 ? 13.794 0.706 -16.443 1.00 95.69 81 PHE A CA 1
ATOM 667 C C . PHE A 1 81 ? 15.090 -0.020 -16.822 1.00 95.69 81 PHE A C 1
ATOM 669 O O . PHE A 1 81 ? 15.451 -0.025 -17.993 1.00 95.69 81 PHE A O 1
ATOM 676 N N . ALA A 1 82 ? 15.717 -0.710 -15.867 1.00 95.25 82 ALA A N 1
ATOM 677 C CA . ALA A 1 82 ? 16.942 -1.475 -16.086 1.00 95.25 82 ALA A CA 1
ATOM 678 C C . ALA A 1 82 ? 16.768 -2.631 -17.083 1.00 95.25 82 ALA A C 1
ATOM 680 O O . ALA A 1 82 ? 17.704 -2.972 -17.775 1.00 95.25 82 ALA A O 1
ATOM 681 N N . SER A 1 83 ? 15.575 -3.220 -17.208 1.00 92.19 83 SER A N 1
ATOM 682 C CA . SER A 1 83 ? 15.317 -4.299 -18.181 1.00 92.19 83 SER A CA 1
ATOM 683 C C . SER A 1 83 ? 15.174 -3.813 -19.631 1.00 92.19 83 SER A C 1
ATOM 685 O O . SER A 1 83 ? 15.015 -4.625 -20.539 1.00 92.19 83 SER A O 1
ATOM 687 N N . LYS A 1 84 ? 15.128 -2.496 -19.853 1.00 85.56 84 LYS A N 1
ATOM 688 C CA . LYS A 1 84 ? 14.992 -1.881 -21.182 1.00 85.56 84 LYS A CA 1
ATOM 689 C C . LYS A 1 84 ? 16.308 -1.315 -21.725 1.00 85.56 84 LYS A C 1
ATOM 691 O O . LYS A 1 84 ? 16.308 -0.833 -22.857 1.00 85.56 84 LYS A O 1
ATOM 696 N N . HIS A 1 85 ? 17.370 -1.337 -20.925 1.00 67.25 85 HIS A N 1
ATOM 697 C CA . HIS A 1 85 ? 18.691 -0.788 -21.220 1.00 67.25 85 HIS A CA 1
ATOM 698 C C . HIS A 1 85 ? 19.756 -1.845 -20.943 1.00 67.25 85 HIS A C 1
ATOM 700 O O . HIS A 1 85 ? 20.799 -1.786 -21.625 1.00 67.25 85 HIS A O 1
#

Radius of gyration: 13.62 Å; chains: 1; bounding box: 32×22×43 Å

pLDDT: mean 88.52, std 13.84, range [36.66, 98.31]

Sequence (85 aa):
MGVIYDKPEIYTLIHIGFGFLGAWYLWLLYGMIAYQFFQLILGKRFFFFEGVVRDGNSIEHTAVKLVEVFVGFAIGKLFRFASKH